Protein AF-A0A1Q7QBC7-F1 (afdb_monomer)

Secondary structure (DSSP, 8-state):
--PPP----SSHHHHHHHHHHHHHHHHHHHHHHHHHHHHHHHHHHHHHHH-

Mean predicted aligned error: 9.39 Å

Structure (mmCIF, N/CA/C/O backbone):
data_AF-A0A1Q7QBC7-F1
#
_entry.id   AF-A0A1Q7QBC7-F1
#
loop_
_atom_site.group_PDB
_atom_site.id
_atom_site.type_symbol
_atom_site.label_atom_id
_atom_site.label_alt_id
_atom_site.label_comp_id
_atom_site.label_asym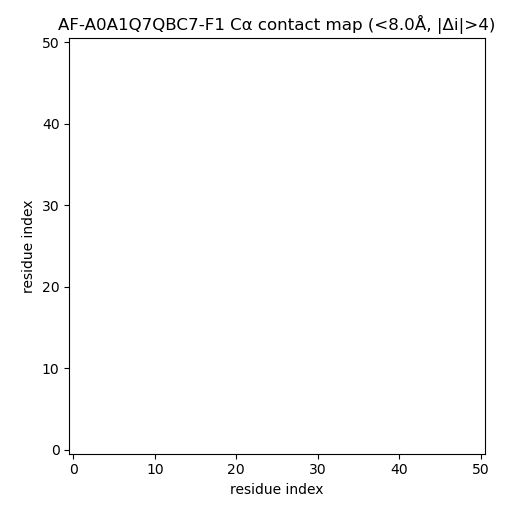_id
_atom_site.label_entity_id
_atom_site.label_seq_id
_atom_site.pdbx_PDB_ins_code
_atom_site.Cartn_x
_atom_site.Cartn_y
_atom_site.Cartn_z
_atom_site.occupancy
_atom_site.B_iso_or_equiv
_atom_site.auth_seq_id
_atom_site.auth_comp_id
_atom_site.auth_asym_id
_atom_site.auth_atom_id
_atom_site.pdbx_PDB_model_num
ATOM 1 N N . MET A 1 1 ? -12.721 10.139 53.265 1.00 63.34 1 MET A N 1
ATOM 2 C CA . MET A 1 1 ? -13.094 10.471 51.871 1.00 63.34 1 MET A CA 1
ATOM 3 C C . MET A 1 1 ? -12.181 9.690 50.927 1.00 63.34 1 MET A C 1
ATOM 5 O O . MET A 1 1 ? -11.091 10.156 50.625 1.00 63.34 1 MET A O 1
ATOM 9 N N . SER A 1 2 ? -12.567 8.474 50.526 1.00 71.00 2 SER A N 1
ATOM 10 C CA . SER A 1 2 ? -11.719 7.574 49.723 1.00 71.00 2 SER A CA 1
ATOM 11 C C . SER A 1 2 ? -12.078 7.689 48.239 1.00 71.00 2 SER A C 1
ATOM 13 O O . SER A 1 2 ? -13.184 7.328 47.837 1.00 71.00 2 SER A O 1
ATOM 15 N N . ARG A 1 3 ? -11.165 8.231 47.422 1.00 76.19 3 ARG A N 1
ATOM 16 C CA . ARG A 1 3 ? -11.336 8.351 45.965 1.00 76.19 3 ARG A CA 1
ATOM 17 C C . ARG A 1 3 ? -11.182 6.973 45.307 1.00 76.19 3 ARG A C 1
ATOM 19 O O . ARG A 1 3 ? -10.219 6.261 45.570 1.00 76.19 3 ARG A O 1
ATOM 26 N N . ARG A 1 4 ? -12.158 6.601 44.476 1.00 72.12 4 ARG A N 1
ATOM 27 C CA . ARG A 1 4 ? -12.239 5.325 43.745 1.00 72.12 4 ARG A CA 1
ATOM 28 C C . ARG A 1 4 ? -11.153 5.248 42.653 1.00 72.12 4 ARG A C 1
ATOM 30 O O . ARG A 1 4 ? -10.966 6.246 41.961 1.00 72.12 4 ARG A O 1
ATOM 37 N N . PRO A 1 5 ? -10.486 4.100 42.440 1.00 64.31 5 PRO A N 1
ATOM 38 C CA . PRO A 1 5 ? -9.604 3.912 41.293 1.00 64.31 5 PRO A CA 1
ATOM 39 C C . PRO A 1 5 ? -10.424 3.780 39.998 1.00 64.31 5 PRO A C 1
ATOM 41 O O . PRO A 1 5 ? -11.432 3.071 39.957 1.00 64.31 5 PRO A O 1
ATOM 44 N N . ASN A 1 6 ? -9.990 4.466 38.936 1.00 63.38 6 ASN A N 1
ATOM 45 C CA . ASN A 1 6 ? -10.564 4.363 37.593 1.00 63.38 6 ASN A CA 1
ATOM 46 C C . ASN A 1 6 ? -10.340 2.951 37.027 1.00 63.38 6 ASN A C 1
ATOM 48 O O . ASN A 1 6 ? -9.276 2.639 36.501 1.00 63.38 6 ASN A O 1
ATOM 52 N N . GLY A 1 7 ? -11.355 2.094 37.101 1.00 71.81 7 GLY A N 1
ATOM 53 C CA . GLY A 1 7 ? -11.447 0.913 36.248 1.00 71.81 7 GLY A CA 1
ATOM 54 C C . GLY A 1 7 ? -12.110 1.285 34.925 1.00 71.81 7 GLY A C 1
ATOM 55 O O . GLY A 1 7 ? -13.242 1.773 34.980 1.00 71.81 7 GLY A O 1
ATOM 56 N N . ARG A 1 8 ? -11.402 1.075 33.795 1.00 61.72 8 ARG A N 1
ATOM 57 C CA . ARG A 1 8 ? -11.839 1.010 32.368 1.00 61.72 8 ARG A CA 1
ATOM 58 C C . ARG A 1 8 ? -10.698 1.537 31.456 1.00 61.72 8 ARG A C 1
ATOM 60 O O . ARG A 1 8 ? -10.128 2.557 31.798 1.00 61.72 8 ARG A O 1
ATOM 67 N N . GLN A 1 9 ? -10.251 0.938 30.344 1.00 61.41 9 GLN A N 1
ATOM 68 C CA . GLN A 1 9 ? -10.709 -0.183 29.518 1.00 61.41 9 GLN A CA 1
ATOM 69 C C . GLN A 1 9 ? -9.498 -0.952 28.937 1.00 61.41 9 GLN A C 1
ATOM 71 O O . GLN A 1 9 ? -8.715 -0.398 28.175 1.00 61.41 9 GLN A O 1
ATOM 76 N N . ARG A 1 10 ? -9.376 -2.259 29.207 1.00 61.91 10 ARG A N 1
ATOM 77 C CA . ARG A 1 10 ? -8.349 -3.131 28.589 1.00 61.91 10 ARG A CA 1
ATOM 78 C C . ARG A 1 10 ? -8.718 -3.629 27.177 1.00 61.91 10 ARG A C 1
ATOM 80 O O . ARG A 1 10 ? -7.918 -4.308 26.553 1.00 61.91 10 ARG A O 1
ATOM 87 N N . GLY A 1 11 ? -9.909 -3.287 26.674 1.00 59.38 11 GLY A N 1
ATOM 88 C CA . GLY A 1 11 ? -10.423 -3.729 25.367 1.00 59.38 11 GLY A CA 1
ATOM 89 C C . GLY A 1 11 ? -10.792 -2.611 24.385 1.00 59.38 11 GLY A C 1
ATOM 90 O O . GLY A 1 11 ? -11.234 -2.915 23.286 1.00 59.38 11 GLY A O 1
ATOM 91 N N . GLN A 1 12 ? -10.618 -1.335 24.748 1.00 60.00 12 GLN A N 1
ATOM 92 C CA . GLN A 1 12 ? -11.046 -0.210 23.902 1.00 60.00 12 GLN A CA 1
ATOM 93 C C . GLN A 1 12 ? -10.061 0.100 22.761 1.00 60.00 12 GLN A C 1
ATOM 95 O O . GLN A 1 12 ? -10.487 0.587 21.727 1.00 60.00 12 GLN A O 1
ATOM 100 N N . GLY A 1 13 ? -8.785 -0.285 22.887 1.00 68.00 13 GLY A N 1
ATOM 101 C CA . GLY A 1 13 ? -7.797 -0.095 21.817 1.00 68.00 13 GLY A CA 1
ATOM 102 C C . GLY A 1 13 ? -7.791 -1.187 20.738 1.00 68.00 13 GLY A C 1
ATOM 103 O O . GLY A 1 13 ? -7.506 -0.903 19.5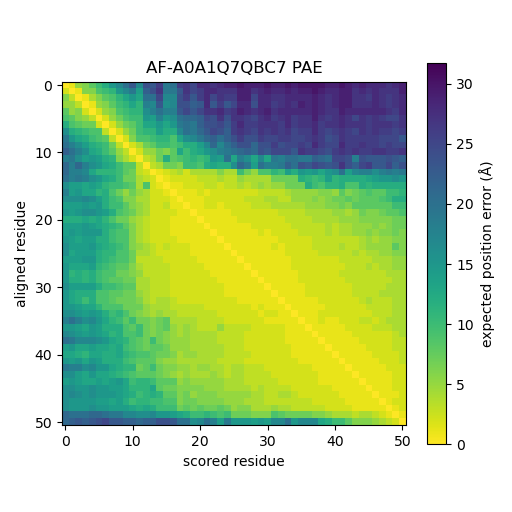85 1.00 68.00 13 GLY A O 1
ATOM 104 N N . MET A 1 14 ? -8.122 -2.445 21.059 1.00 84.69 14 MET A N 1
ATOM 105 C CA . MET A 1 14 ? -7.903 -3.575 20.131 1.00 84.69 14 MET A CA 1
ATOM 106 C C . MET A 1 14 ? -8.741 -3.484 18.849 1.00 84.69 14 MET A C 1
ATOM 108 O O . MET A 1 14 ? -8.250 -3.790 17.764 1.00 84.69 14 MET A O 1
ATOM 112 N N . VAL A 1 15 ? -9.996 -3.044 18.968 1.00 86.00 15 VAL A N 1
ATOM 113 C CA . VAL A 1 15 ? -10.886 -2.869 17.812 1.00 86.00 15 VAL A CA 1
ATOM 114 C C . VAL A 1 15 ? -10.486 -1.634 17.002 1.00 86.00 15 VAL A C 1
ATOM 116 O O . VAL A 1 15 ? -10.482 -1.686 15.777 1.00 86.00 15 VAL A O 1
ATOM 119 N N . GLU A 1 16 ? -10.077 -0.550 17.662 1.00 85.56 16 GLU A N 1
ATOM 120 C CA . GLU A 1 16 ? -9.616 0.673 16.993 1.00 85.56 16 GLU A CA 1
ATOM 121 C C . GLU A 1 16 ? -8.347 0.413 16.163 1.00 85.56 16 GLU A C 1
ATOM 123 O O . GLU A 1 16 ? -8.283 0.803 14.996 1.00 85.56 16 GLU A O 1
ATOM 128 N N . TYR A 1 17 ? -7.376 -0.336 16.702 1.00 89.19 17 TYR A N 1
ATOM 129 C CA . TYR A 1 17 ? -6.186 -0.738 15.944 1.00 89.19 17 TYR A CA 1
ATOM 130 C C . TYR A 1 17 ? -6.525 -1.677 14.783 1.00 89.19 17 TYR A C 1
ATOM 132 O O . TYR A 1 17 ? -5.973 -1.514 13.698 1.00 89.19 17 TYR A O 1
ATOM 140 N N . ALA A 1 18 ? -7.452 -2.623 14.965 1.00 90.62 18 ALA A N 1
ATOM 141 C CA . 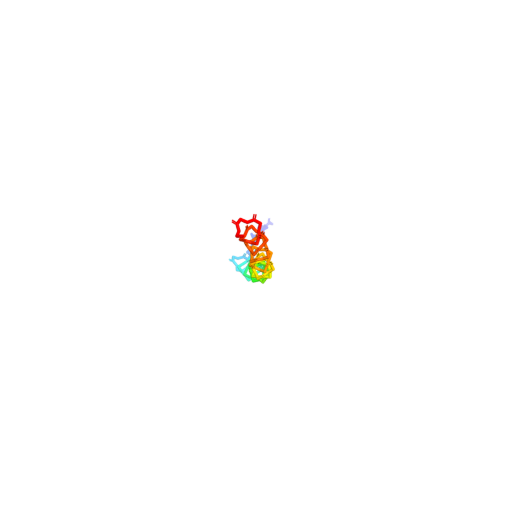ALA A 1 18 ? -7.866 -3.524 13.890 1.00 90.62 18 ALA A CA 1
ATOM 142 C C . ALA A 1 18 ? -8.489 -2.765 12.704 1.00 90.62 18 ALA A C 1
ATOM 144 O O . ALA A 1 18 ? -8.166 -3.053 11.552 1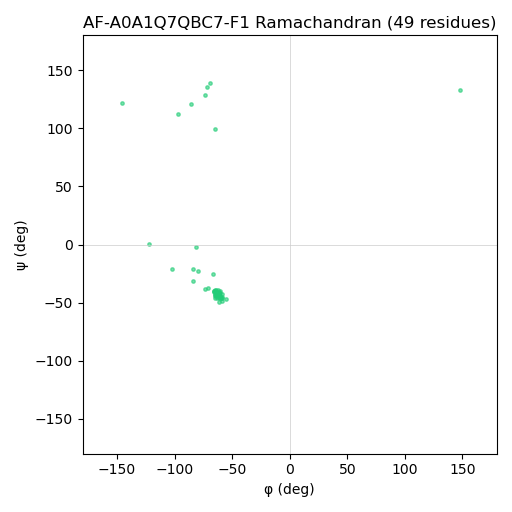.00 90.62 18 ALA A O 1
ATOM 145 N N . LEU A 1 19 ? -9.323 -1.755 12.970 1.00 92.31 19 LEU A N 1
ATOM 146 C CA . LEU A 1 19 ? -9.935 -0.926 11.926 1.00 92.31 19 LEU A CA 1
ATOM 147 C C . LEU A 1 19 ? -8.894 -0.095 11.159 1.00 92.31 19 LEU A C 1
ATOM 149 O O . LEU A 1 19 ? -8.958 -0.011 9.931 1.00 92.31 19 LEU A O 1
ATOM 153 N N . ILE A 1 20 ? -7.896 0.460 11.853 1.00 93.50 20 ILE A N 1
ATOM 154 C CA . ILE A 1 20 ? -6.779 1.175 11.215 1.00 93.50 20 ILE A CA 1
ATOM 155 C C . ILE A 1 20 ? -5.934 0.215 10.365 1.00 93.50 20 ILE A C 1
ATOM 157 O O . ILE A 1 20 ? -5.579 0.548 9.236 1.00 93.50 20 ILE A O 1
ATOM 161 N N . LEU A 1 21 ? -5.645 -0.993 10.863 1.00 93.56 21 LEU A N 1
ATOM 162 C CA . LEU A 1 21 ? -4.884 -2.000 10.117 1.00 93.56 21 LEU A CA 1
ATOM 163 C C . LEU A 1 21 ? -5.597 -2.432 8.830 1.00 93.56 21 LEU A C 1
ATOM 165 O O . LEU A 1 21 ? -4.941 -2.585 7.799 1.00 93.56 21 LEU A O 1
ATOM 169 N N . VAL A 1 22 ? -6.926 -2.580 8.852 1.00 96.19 22 VAL A N 1
ATOM 170 C CA . VAL A 1 22 ? -7.718 -2.872 7.645 1.00 96.19 22 VAL A CA 1
ATOM 171 C C . VAL A 1 22 ? -7.623 -1.723 6.641 1.00 96.19 22 VAL A C 1
ATOM 173 O O . VAL A 1 22 ? -7.359 -1.968 5.464 1.00 96.19 22 VAL A O 1
ATOM 176 N N . LEU A 1 23 ? -7.765 -0.473 7.095 1.00 96.56 23 LEU A N 1
ATOM 177 C CA . LEU A 1 23 ? -7.643 0.701 6.227 1.00 96.56 23 LEU A CA 1
ATOM 178 C C . LEU A 1 23 ? -6.263 0.772 5.556 1.00 96.56 23 LEU A C 1
ATOM 180 O O . LEU A 1 23 ? -6.174 0.923 4.338 1.00 96.56 23 LEU A O 1
ATOM 184 N N . VAL A 1 24 ? -5.188 0.610 6.331 1.00 97.31 24 VAL A N 1
ATOM 185 C CA . VAL A 1 24 ? -3.812 0.596 5.809 1.00 97.31 24 VAL A CA 1
ATOM 186 C C . VAL A 1 24 ? -3.611 -0.559 4.826 1.00 97.31 24 VAL A C 1
ATOM 188 O O . VAL A 1 24 ? -3.006 -0.365 3.776 1.00 97.31 24 VAL A O 1
ATOM 191 N N . SER A 1 25 ? -4.161 -1.740 5.114 1.00 97.69 25 SER A N 1
ATOM 192 C CA . SER A 1 25 ? -4.049 -2.906 4.228 1.00 97.69 25 SER A CA 1
ATOM 193 C C . SER A 1 25 ?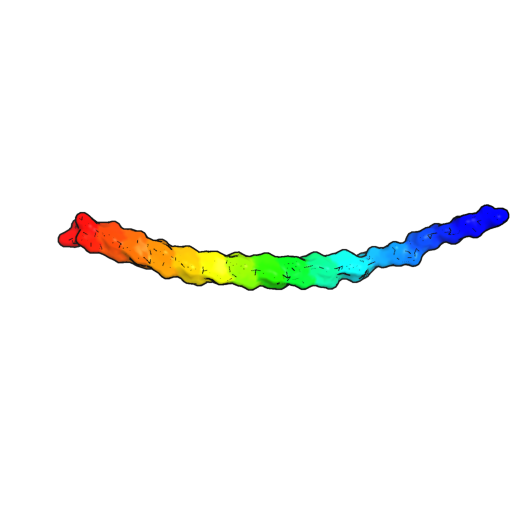 -4.676 -2.648 2.857 1.00 97.69 25 SER A C 1
ATOM 195 O O . SER A 1 25 ? -4.074 -2.984 1.839 1.00 97.69 25 SER A O 1
ATOM 197 N N . ILE A 1 26 ? -5.844 -1.999 2.809 1.00 98.00 26 ILE A N 1
ATOM 198 C CA . ILE A 1 26 ? -6.492 -1.617 1.544 1.00 98.00 26 ILE A CA 1
ATOM 199 C C . ILE A 1 26 ? -5.594 -0.661 0.752 1.00 98.00 26 ILE A C 1
ATOM 201 O O . ILE A 1 26 ? -5.375 -0.870 -0.440 1.00 98.00 26 ILE A O 1
ATOM 205 N N . VAL A 1 27 ? -5.029 0.354 1.414 1.00 98.19 27 VAL A N 1
ATOM 206 C CA . VAL A 1 27 ? -4.106 1.310 0.780 1.00 98.19 27 VAL A CA 1
ATOM 207 C C . VAL A 1 27 ? -2.885 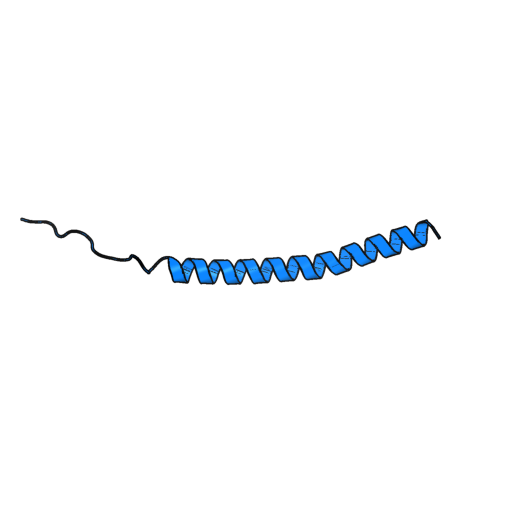0.592 0.200 1.00 98.19 27 VAL A C 1
ATOM 209 O O . VAL A 1 27 ? -2.526 0.829 -0.952 1.00 98.19 27 VAL A O 1
ATOM 212 N N . VAL A 1 28 ? -2.280 -0.329 0.954 1.00 98.12 28 VAL A N 1
ATOM 213 C CA . VAL A 1 28 ? -1.126 -1.115 0.493 1.00 98.12 28 VAL A CA 1
ATOM 214 C C . VAL A 1 28 ? -1.480 -1.961 -0.731 1.00 98.12 28 VAL A C 1
ATOM 216 O O . VAL A 1 28 ? -0.717 -1.975 -1.694 1.00 98.12 28 VAL A O 1
ATOM 219 N N . ILE A 1 29 ? -2.645 -2.616 -0.747 1.00 97.94 29 ILE A N 1
ATOM 220 C CA . ILE A 1 29 ? -3.098 -3.403 -1.904 1.00 97.94 29 ILE A CA 1
ATOM 221 C C . ILE A 1 29 ? -3.225 -2.515 -3.148 1.00 97.94 29 ILE A C 1
ATOM 223 O O . ILE A 1 29 ? -2.721 -2.875 -4.210 1.00 97.94 29 ILE A O 1
ATOM 227 N N . VAL A 1 30 ? -3.838 -1.334 -3.027 1.00 98.00 30 VAL A N 1
ATOM 228 C CA . VAL A 1 30 ? -3.969 -0.384 -4.147 1.00 98.00 30 VAL A CA 1
ATOM 229 C C . VAL A 1 30 ? -2.595 0.048 -4.673 1.00 98.00 30 VAL A C 1
ATOM 231 O O . VAL A 1 30 ? -2.382 0.096 -5.888 1.00 98.00 30 VAL A O 1
ATOM 234 N N . ILE A 1 31 ? -1.636 0.307 -3.781 1.00 98.12 31 ILE A N 1
ATOM 235 C CA . ILE A 1 31 ? -0.261 0.644 -4.171 1.00 98.12 31 ILE A CA 1
ATOM 236 C C . ILE A 1 31 ? 0.369 -0.516 -4.949 1.00 98.12 31 ILE A C 1
ATOM 238 O O . ILE A 1 31 ? 0.871 -0.301 -6.047 1.00 98.12 31 ILE A O 1
ATOM 242 N N . LEU A 1 32 ? 0.286 -1.750 -4.447 1.00 97.69 32 LEU A N 1
ATOM 243 C CA . LEU A 1 32 ? 0.871 -2.914 -5.121 1.00 97.69 32 LEU A CA 1
ATOM 244 C C . LEU A 1 32 ? 0.269 -3.151 -6.516 1.00 97.69 32 LEU A C 1
ATOM 246 O O . LEU A 1 32 ? 1.009 -3.427 -7.461 1.00 97.69 32 LEU A O 1
ATOM 250 N N . LEU A 1 33 ? -1.048 -2.978 -6.673 1.00 97.31 33 LEU A N 1
ATOM 251 C CA . LEU A 1 33 ? -1.724 -3.112 -7.969 1.00 97.31 33 LEU A CA 1
ATOM 252 C C . LEU A 1 33 ? -1.267 -2.046 -8.973 1.00 97.31 33 LEU A C 1
ATOM 254 O O . LEU A 1 33 ? -0.996 -2.353 -10.134 1.00 97.31 33 LEU A O 1
ATOM 258 N N . THR A 1 34 ? -1.153 -0.789 -8.537 1.00 97.06 34 THR A N 1
ATOM 259 C CA . THR A 1 34 ? -0.702 0.301 -9.418 1.00 97.06 34 THR A CA 1
ATOM 260 C C . THR A 1 34 ? 0.786 0.200 -9.753 1.00 97.06 34 THR A C 1
ATOM 262 O O . THR A 1 34 ? 1.163 0.438 -10.901 1.00 97.06 34 THR A O 1
ATOM 265 N N 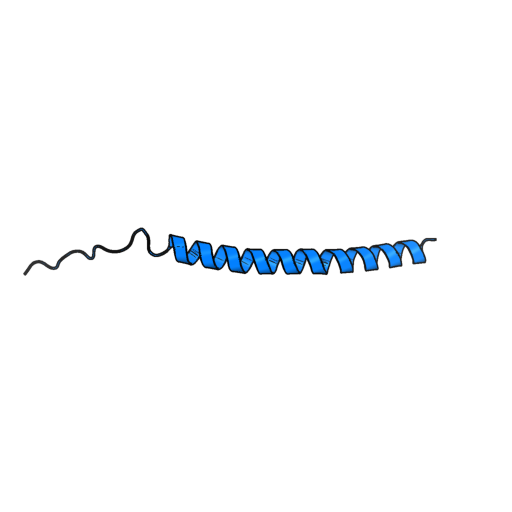. MET A 1 35 ? 1.624 -0.214 -8.799 1.00 97.38 35 MET A N 1
ATOM 266 C CA . MET A 1 35 ? 3.052 -0.453 -9.024 1.00 97.38 35 MET A CA 1
ATOM 267 C C . MET A 1 35 ? 3.296 -1.591 -10.017 1.00 97.38 35 MET A C 1
ATOM 269 O O . MET A 1 35 ? 4.173 -1.455 -10.866 1.00 97.38 35 MET A O 1
ATOM 273 N N . GLY A 1 36 ? 2.505 -2.670 -9.975 1.00 95.81 36 GLY A N 1
ATOM 274 C CA . GLY A 1 36 ? 2.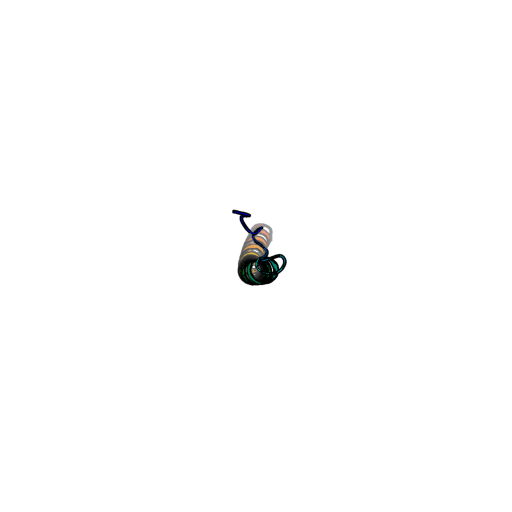614 -3.772 -10.938 1.00 95.81 36 GLY A CA 1
ATOM 275 C C . GLY A 1 36 ? 2.502 -3.300 -12.393 1.00 95.81 36 GLY A C 1
ATOM 276 O O . GLY A 1 36 ? 3.368 -3.605 -13.213 1.00 95.81 36 GLY A O 1
ATOM 277 N N . ASN A 1 37 ? 1.504 -2.462 -12.688 1.00 96.25 37 ASN A N 1
ATOM 278 C CA . ASN A 1 37 ? 1.322 -1.882 -14.024 1.00 96.25 37 ASN A CA 1
ATOM 279 C C . ASN A 1 37 ? 2.499 -0.983 -14.437 1.00 96.25 37 ASN A C 1
ATOM 281 O O . ASN A 1 37 ? 2.947 -1.023 -15.582 1.00 96.25 37 ASN A O 1
ATOM 285 N N . GLN A 1 38 ? 3.026 -0.175 -13.512 1.00 96.75 38 GLN A N 1
ATOM 286 C CA . GLN A 1 38 ? 4.173 0.690 -13.800 1.00 96.75 38 GLN A CA 1
ATOM 287 C C . GLN A 1 38 ? 5.434 -0.123 -14.111 1.00 96.75 38 GLN A C 1
ATOM 289 O O . GLN A 1 38 ? 6.128 0.177 -15.081 1.00 96.75 38 GLN A O 1
ATOM 294 N N . ILE A 1 39 ? 5.705 -1.174 -13.332 1.00 97.25 39 ILE A N 1
ATOM 295 C CA . ILE A 1 39 ? 6.847 -2.071 -13.551 1.00 97.25 39 ILE A CA 1
ATOM 296 C C . ILE A 1 39 ? 6.739 -2.754 -14.917 1.00 97.25 39 ILE A C 1
ATOM 298 O O . ILE A 1 39 ? 7.726 -2.795 -15.651 1.00 97.25 39 ILE A O 1
ATOM 302 N N . GLN A 1 40 ? 5.549 -3.234 -15.293 1.00 96.88 40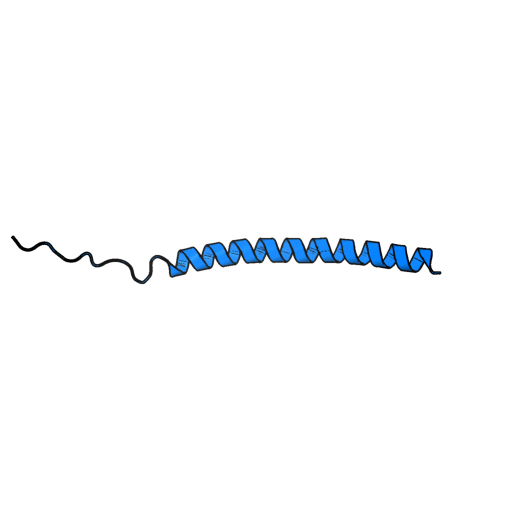 GLN A N 1
ATOM 303 C CA . GLN A 1 40 ? 5.320 -3.835 -16.609 1.00 96.88 40 GLN A CA 1
ATOM 304 C C . GLN A 1 40 ? 5.645 -2.856 -17.745 1.00 96.88 40 GLN A C 1
ATOM 306 O O . GLN A 1 40 ? 6.332 -3.228 -18.697 1.00 96.88 40 GLN A O 1
ATOM 311 N N . ASN A 1 41 ? 5.205 -1.601 -17.633 1.00 96.69 41 ASN A N 1
ATOM 312 C CA . ASN A 1 41 ? 5.489 -0.574 -18.636 1.00 96.69 41 ASN A CA 1
ATOM 313 C C . ASN A 1 41 ? 6.991 -0.288 -18.749 1.00 96.69 41 ASN A C 1
ATOM 315 O O . ASN A 1 41 ? 7.526 -0.224 -19.854 1.00 96.69 41 ASN A O 1
ATOM 319 N N . VAL A 1 42 ? 7.690 -0.160 -17.616 1.00 96.94 42 VAL A N 1
ATOM 320 C CA . VAL A 1 42 ? 9.148 0.042 -17.600 1.00 96.94 42 VAL A CA 1
ATOM 321 C C . VAL A 1 42 ? 9.863 -1.136 -18.253 1.00 96.94 42 VAL A C 1
ATOM 323 O O . VAL A 1 42 ? 10.723 -0.928 -19.105 1.00 96.94 42 VAL A O 1
ATOM 326 N N . PHE A 1 43 ? 9.485 -2.367 -17.907 1.00 97.25 43 PHE A N 1
ATOM 327 C CA . PHE A 1 43 ? 10.091 -3.559 -18.492 1.00 97.25 43 PHE A CA 1
ATOM 328 C C . PHE A 1 43 ? 9.844 -3.638 -20.004 1.00 97.25 43 PHE A C 1
ATOM 330 O O . PHE A 1 43 ? 10.780 -3.885 -20.760 1.00 97.25 43 PHE A O 1
ATOM 337 N N . SER A 1 44 ? 8.621 -3.345 -20.461 1.00 97.00 44 SER A N 1
ATOM 338 C CA . SER A 1 44 ? 8.286 -3.289 -21.890 1.00 97.00 44 SER A CA 1
ATOM 339 C C . SER A 1 44 ? 9.134 -2.261 -22.640 1.00 97.00 44 SER A C 1
ATOM 341 O O . SER A 1 44 ? 9.619 -2.550 -23.731 1.00 97.00 44 SER A O 1
ATOM 343 N N . ASN A 1 45 ? 9.344 -1.079 -22.055 1.00 96.81 45 ASN A N 1
ATOM 344 C CA . ASN A 1 45 ? 10.166 -0.030 -22.658 1.00 96.81 45 ASN A CA 1
ATOM 345 C C . ASN A 1 45 ? 11.636 -0.448 -22.763 1.00 96.81 45 ASN A C 1
ATOM 347 O O . ASN A 1 45 ? 12.273 -0.192 -23.779 1.00 96.81 45 ASN A O 1
ATOM 351 N N . VAL A 1 46 ? 12.172 -1.107 -21.731 1.00 96.94 46 VAL A N 1
ATOM 352 C CA . VAL A 1 46 ? 13.552 -1.612 -21.744 1.00 96.94 46 VAL A CA 1
ATOM 353 C C . VAL A 1 46 ? 13.718 -2.698 -22.804 1.00 96.94 46 VAL A C 1
ATOM 355 O O . VAL A 1 46 ? 14.657 -2.629 -23.587 1.00 96.94 46 VAL A O 1
ATOM 358 N N . VAL A 1 47 ? 12.797 -3.663 -22.888 1.00 96.94 47 VAL A N 1
ATOM 359 C CA . VAL A 1 47 ? 12.846 -4.715 -23.918 1.00 96.94 47 VAL A CA 1
ATOM 360 C C . VAL A 1 47 ? 12.773 -4.114 -25.323 1.00 96.94 47 VAL A C 1
ATOM 362 O O . VAL A 1 47 ? 13.566 -4.494 -26.175 1.00 96.94 47 VAL A O 1
ATOM 365 N N . ALA A 1 48 ? 11.885 -3.143 -25.555 1.00 96.38 48 ALA A N 1
ATOM 366 C CA . ALA A 1 48 ? 11.760 -2.470 -26.849 1.00 96.38 48 ALA A CA 1
ATOM 367 C C . ALA A 1 48 ? 12.981 -1.613 -27.225 1.00 96.38 48 ALA A C 1
ATOM 369 O O . ALA A 1 48 ? 13.202 -1.359 -28.402 1.00 96.38 48 ALA A O 1
ATOM 370 N N . ALA A 1 49 ? 13.751 -1.135 -26.244 1.00 95.81 49 ALA A N 1
ATOM 371 C CA . ALA A 1 49 ? 14.973 -0.371 -26.485 1.00 95.81 49 ALA A CA 1
ATOM 372 C C . ALA A 1 49 ? 16.205 -1.260 -26.729 1.00 95.81 49 ALA A C 1
ATOM 374 O O . ALA A 1 49 ? 17.208 -0.776 -27.252 1.00 95.81 49 ALA A O 1
ATOM 375 N N . LEU A 1 50 ? 16.155 -2.523 -26.293 1.00 93.88 50 LEU A N 1
ATOM 376 C CA . LEU A 1 50 ? 17.261 -3.479 -26.396 1.00 93.88 50 LEU A CA 1
ATOM 377 C C . LEU A 1 50 ? 17.093 -4.502 -27.530 1.00 93.88 50 LEU A C 1
ATOM 379 O O . LEU A 1 50 ? 18.088 -5.112 -27.920 1.00 93.88 50 LEU A O 1
ATOM 383 N N . GLY A 1 51 ? 15.865 -4.725 -28.006 1.00 78.38 51 GLY A N 1
ATOM 384 C CA . GLY A 1 51 ? 15.556 -5.527 -29.197 1.00 78.38 51 GLY A CA 1
ATOM 385 C C . GLY A 1 51 ? 15.536 -4.685 -30.462 1.00 78.38 51 GLY A C 1
ATOM 386 O O . GLY A 1 51 ? 15.929 -5.235 -31.513 1.00 78.38 51 GLY A O 1
#

Foldseek 3Di:
DDDDDDDDDPPPVPVVVVVVVVVVVVVVVVVVVVVVVVVVVVVVVVVVVVD

pLDDT: mean 87.48, std 13.55, range [59.38, 98.19]

Sequence (51 aa):
MSRRPNGRQRGQGMVEYALILVLVSIVVIVILLTMGNQIQNVFSNVVAALG

Radius of gyration: 24.46 Å; Cα contacts (8 Å, |Δi|>4): 0; chains: 1; bounding box: 30×16×81 Å

Solvent-accessible surface area (backbone atoms only — not comparable to full-atom values): 3202 Å² total; per-residue (Å²): 138,85,82,78,81,87,84,83,69,98,64,68,59,64,61,56,52,50,55,52,51,52,55,53,49,53,54,50,51,54,48,54,58,55,48,50,56,51,53,52,52,53,51,52,53,51,51,66,75,74,107